Protein AF-A0A087SSX8-F1 (afdb_monomer)

Foldseek 3Di:
DDLLVVLLVLLLVLCCVQVCVPPVDPVVNVVSVVVSVVCSVVVHDSVVSNVNSVVSVVVVVVVVVCVVVVNPPDPLVVVLVVVQVVQVVVVHDDPPVSPD

Me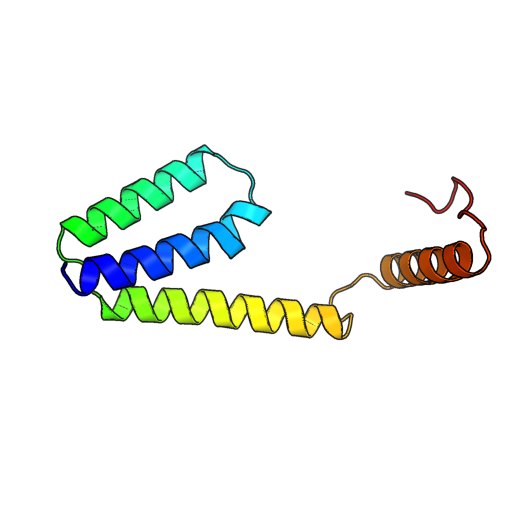an predicted aligned error: 10.78 Å

Sequence (100 aa):
MSEAVRAYRSLLRAVKTHVSSSTGNPAFQQYISTTLKQRARAGGDPELARDYAFLLNSITEHKDLLLSYNIGIDPEQRQKDQYKKAASRVGLSLPEQFSG

pLDDT: mean 81.7, std 9.58, range [54.44, 94.12]

Secondary structure (DSSP, 8-state):
--HHHHHHHHHHHHHIIIIIHHH--HHHHHHHHHHHHHHHHTT--HHHHHHHHHHHHHHHHHHHHHHHTTTTS-HHHHHHHHHHHHHHHTT----GGG--

Radius of gyration: 20.14 Å; Cα contacts (8 Å, |Δi|>4): 62; chains: 1; bounding box: 45×28×53 Å

Solvent-accessible surface area (backbone atoms only — not comparable to full-atom values): 5600 Å² total; per-residue (Å²): 132,60,68,26,48,53,22,36,49,51,25,52,48,45,45,49,65,65,51,44,67,72,63,71,49,67,67,58,53,51,50,54,55,50,52,46,52,50,38,31,71,72,66,40,65,34,63,62,28,40,52,54,27,50,51,54,49,50,54,47,54,51,50,54,51,36,48,73,72,47,52,90,56,56,69,67,58,54,50,46,53,50,50,50,57,53,28,56,75,72,77,43,78,79,59,76,93,66,71,119

Structure (mmCIF, N/CA/C/O backbone):
data_AF-A0A087SSX8-F1
#
_entry.id   AF-A0A087SSX8-F1
#
loop_
_atom_site.group_PDB
_atom_site.id
_atom_site.type_symbol
_atom_site.label_atom_id
_atom_site.label_alt_id
_atom_site.label_comp_id
_atom_site.label_asym_id
_atom_site.label_entity_id
_atom_site.label_seq_id
_atom_site.pdbx_PDB_ins_code
_atom_site.Cartn_x
_atom_site.Cartn_y
_atom_site.Cartn_z
_atom_site.occupancy
_atom_site.B_iso_or_equiv
_atom_site.auth_seq_id
_atom_site.auth_comp_id
_atom_site.auth_asym_id
_atom_site.auth_atom_id
_atom_site.pdbx_PDB_model_num
ATOM 1 N N . MET A 1 1 ? 2.825 -3.034 -25.207 1.00 54.44 1 MET A N 1
ATOM 2 C CA . MET A 1 1 ? 2.979 -2.452 -23.852 1.00 54.44 1 MET A CA 1
ATOM 3 C C . MET A 1 1 ? 4.005 -3.297 -23.120 1.00 54.44 1 MET A C 1
ATOM 5 O O . MET A 1 1 ? 3.767 -4.494 -23.036 1.00 54.44 1 MET A O 1
ATOM 9 N N . SER A 1 2 ? 5.148 -2.737 -22.710 1.00 75.75 2 SER A N 1
ATOM 10 C CA .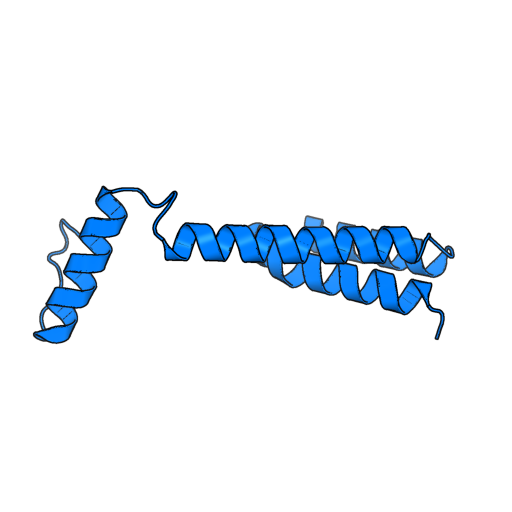 SER A 1 2 ? 6.249 -3.545 -22.164 1.00 75.75 2 SER A CA 1
ATOM 11 C C . SER A 1 2 ? 5.851 -4.244 -20.862 1.00 75.75 2 SER A C 1
ATOM 13 O O . SER A 1 2 ? 5.029 -3.741 -20.088 1.00 75.75 2 SER A O 1
ATOM 15 N N . GLU A 1 3 ? 6.430 -5.418 -20.635 1.00 81.06 3 GLU A N 1
ATOM 16 C CA . GLU A 1 3 ? 6.212 -6.228 -19.437 1.00 81.06 3 GLU A CA 1
ATOM 17 C C . GLU A 1 3 ? 6.555 -5.458 -18.151 1.00 81.06 3 GLU A C 1
ATOM 19 O O . GLU A 1 3 ? 5.757 -5.441 -17.211 1.00 81.06 3 GLU A O 1
ATOM 24 N N . ALA A 1 4 ? 7.648 -4.688 -18.176 1.00 80.06 4 ALA A N 1
ATOM 25 C CA . ALA A 1 4 ? 8.041 -3.766 -17.111 1.00 80.06 4 ALA A CA 1
ATOM 26 C C . ALA A 1 4 ? 6.931 -2.771 -16.750 1.00 80.06 4 ALA A C 1
ATOM 28 O O . ALA A 1 4 ? 6.574 -2.623 -15.583 1.00 80.06 4 ALA A O 1
ATOM 29 N N . VAL A 1 5 ? 6.285 -2.138 -17.733 1.00 84.25 5 VAL A N 1
ATOM 30 C CA . VAL A 1 5 ? 5.203 -1.180 -17.452 1.00 84.25 5 VAL A CA 1
ATOM 31 C C . VAL A 1 5 ? 4.012 -1.853 -16.761 1.00 84.25 5 VAL A C 1
ATOM 33 O O . VAL A 1 5 ? 3.359 -1.219 -15.931 1.00 84.25 5 VAL A O 1
ATOM 36 N N . ARG A 1 6 ? 3.719 -3.126 -17.060 1.00 87.88 6 ARG A N 1
ATOM 37 C CA . ARG A 1 6 ? 2.660 -3.879 -16.367 1.00 87.88 6 ARG A CA 1
ATOM 38 C C . ARG A 1 6 ? 3.053 -4.206 -14.925 1.00 87.88 6 ARG A C 1
ATOM 40 O O . ARG A 1 6 ? 2.245 -3.972 -14.028 1.00 87.88 6 ARG A O 1
ATOM 47 N N . ALA A 1 7 ? 4.282 -4.670 -14.700 1.00 88.38 7 ALA A N 1
ATOM 48 C CA . ALA A 1 7 ? 4.789 -4.997 -13.368 1.00 88.38 7 ALA A CA 1
ATOM 49 C C . ALA A 1 7 ? 4.795 -3.770 -12.438 1.00 88.38 7 ALA A C 1
ATOM 51 O O . ALA A 1 7 ? 4.174 -3.785 -11.375 1.00 88.38 7 ALA A O 1
ATOM 52 N N . TYR A 1 8 ? 5.364 -2.650 -12.890 1.00 89.69 8 TYR A N 1
ATOM 53 C CA . TYR A 1 8 ? 5.391 -1.403 -12.117 1.00 89.69 8 TYR A CA 1
ATOM 54 C C . TYR A 1 8 ? 3.998 -0.802 -11.876 1.00 89.69 8 TYR A C 1
ATOM 56 O O . TYR A 1 8 ? 3.775 -0.153 -10.854 1.00 89.69 8 TYR A O 1
ATOM 64 N N . ARG A 1 9 ? 3.034 -1.017 -12.783 1.00 88.75 9 ARG A N 1
ATOM 65 C CA . ARG A 1 9 ? 1.630 -0.638 -12.542 1.00 88.75 9 ARG A CA 1
ATOM 66 C C . ARG A 1 9 ? 0.996 -1.467 -11.430 1.00 88.75 9 ARG A C 1
ATOM 68 O O . ARG A 1 9 ? 0.274 -0.893 -10.619 1.00 88.75 9 ARG A O 1
ATOM 75 N N . SER A 1 10 ? 1.260 -2.774 -11.399 1.00 89.06 10 SER A N 1
ATOM 76 C CA . SER A 1 10 ? 0.793 -3.655 -10.322 1.00 89.06 10 SER A CA 1
ATOM 77 C C . SER A 1 10 ? 1.345 -3.196 -8.973 1.00 89.06 10 SER A C 1
ATOM 79 O O . SER A 1 10 ? 0.580 -2.955 -8.040 1.00 89.06 10 SER A O 1
ATOM 81 N N . LEU A 1 11 ? 2.653 -2.930 -8.915 1.00 90.31 11 LEU A N 1
ATOM 82 C CA . LEU A 1 11 ? 3.312 -2.394 -7.727 1.00 90.31 11 LEU A CA 1
ATOM 83 C C . LEU A 1 11 ? 2.710 -1.053 -7.285 1.00 90.31 11 LEU A C 1
ATOM 85 O O . LEU A 1 11 ? 2.364 -0.879 -6.120 1.00 90.31 11 LEU A O 1
ATOM 89 N N . LEU A 1 12 ? 2.517 -0.109 -8.213 1.00 90.44 12 LEU A N 1
ATOM 90 C CA . LEU A 1 12 ? 1.917 1.188 -7.891 1.00 90.44 12 LEU A CA 1
ATOM 91 C C . LEU A 1 12 ? 0.496 1.041 -7.328 1.00 90.44 12 LEU A C 1
ATOM 93 O O . LEU A 1 12 ? 0.108 1.808 -6.447 1.00 90.44 12 LEU A O 1
ATOM 97 N N . ARG A 1 13 ? -0.282 0.075 -7.829 1.00 89.88 13 ARG A N 1
ATOM 98 C CA . ARG A 1 13 ? -1.614 -0.231 -7.297 1.00 89.88 13 ARG A CA 1
ATOM 99 C C . ARG A 1 13 ? -1.518 -0.751 -5.864 1.00 89.88 13 ARG A C 1
ATOM 101 O O . ARG A 1 13 ? -2.174 -0.175 -5.004 1.00 89.88 13 ARG A O 1
ATOM 108 N N . ALA A 1 14 ? -0.669 -1.744 -5.602 1.00 88.75 14 ALA A N 1
ATOM 109 C CA . ALA A 1 14 ? -0.464 -2.292 -4.259 1.00 88.75 14 ALA A CA 1
ATOM 110 C C . ALA A 1 14 ? -0.036 -1.203 -3.255 1.00 88.75 14 ALA A C 1
ATOM 112 O O . ALA A 1 14 ? -0.630 -1.059 -2.188 1.00 88.75 14 ALA A O 1
ATOM 113 N N . VAL A 1 15 ? 0.916 -0.340 -3.628 1.00 87.88 15 VAL A N 1
ATOM 114 C CA . VAL A 1 15 ? 1.372 0.760 -2.759 1.00 87.88 15 VAL A CA 1
ATOM 115 C C . VAL A 1 15 ? 0.262 1.784 -2.492 1.00 87.88 15 VAL A C 1
ATOM 117 O O . VAL A 1 15 ? 0.111 2.266 -1.366 1.00 87.88 15 VAL A O 1
ATOM 120 N N . LYS A 1 16 ? -0.549 2.117 -3.503 1.00 85.19 16 LYS A N 1
ATOM 121 C CA . LYS A 1 16 ? -1.702 3.007 -3.309 1.00 85.19 16 LYS A CA 1
ATOM 122 C C . LYS A 1 16 ? -2.748 2.399 -2.380 1.00 85.19 16 LYS A C 1
ATOM 124 O O . LYS A 1 16 ? -3.269 3.104 -1.522 1.00 85.19 16 LYS A O 1
ATOM 129 N N . THR A 1 17 ? -3.033 1.112 -2.533 1.00 84.88 17 THR A N 1
ATOM 130 C CA . THR A 1 17 ? -4.052 0.425 -1.739 1.00 84.88 17 THR A CA 1
ATOM 131 C C . THR A 1 17 ? -3.625 0.238 -0.283 1.00 84.88 17 THR A C 1
ATOM 133 O O . THR A 1 17 ? -4.441 0.471 0.605 1.00 84.88 17 THR A O 1
ATOM 136 N N . HIS A 1 18 ? -2.364 -0.119 -0.021 1.00 82.12 18 HIS A N 1
ATOM 137 C CA . HIS A 1 18 ? -1.937 -0.574 1.312 1.00 82.12 18 HIS A CA 1
ATOM 138 C C . HIS A 1 18 ? -1.1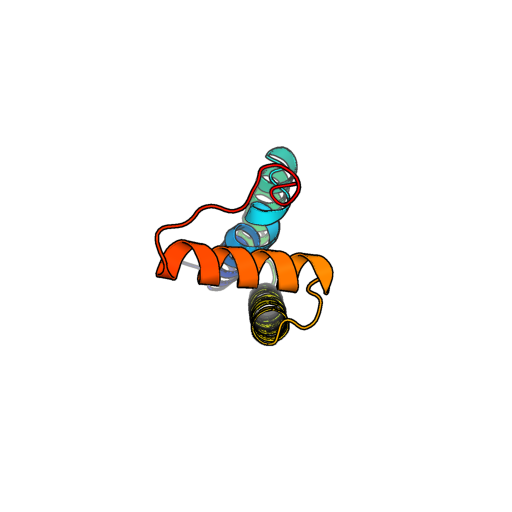06 0.448 2.105 1.00 82.12 18 HIS A C 1
ATOM 140 O O . HIS A 1 18 ? -1.191 0.507 3.331 1.00 82.12 18 HIS A O 1
ATOM 146 N N . VAL A 1 19 ? -0.317 1.287 1.428 1.00 75.38 19 VAL A N 1
ATOM 147 C CA . VAL A 1 19 ? 0.596 2.245 2.090 1.00 75.38 19 VAL A CA 1
ATOM 148 C C . VAL A 1 19 ? 0.026 3.660 2.078 1.00 75.38 19 VAL A C 1
ATOM 150 O O . VAL A 1 19 ? 0.162 4.420 3.033 1.00 75.38 19 VAL A O 1
ATOM 153 N N . SER A 1 20 ? -0.623 4.040 0.980 1.00 66.06 20 SER A N 1
ATOM 154 C CA . SER A 1 20 ? -1.103 5.413 0.789 1.00 66.06 20 SER A CA 1
ATOM 155 C C . SER A 1 20 ? -2.430 5.685 1.501 1.00 66.06 20 SER A C 1
ATOM 157 O O . SER A 1 20 ? -2.682 6.823 1.892 1.00 66.06 20 SER A O 1
ATOM 159 N N . SER A 1 21 ? -3.246 4.644 1.697 1.00 63.66 21 SER A N 1
ATOM 160 C CA . SER A 1 21 ? -4.469 4.679 2.508 1.00 63.66 21 SER A CA 1
ATOM 161 C C . SER A 1 21 ? -4.181 4.889 3.997 1.00 63.66 21 SER A C 1
ATOM 163 O O . SER A 1 21 ? -4.994 5.495 4.686 1.00 63.66 21 SER A O 1
ATOM 165 N N . SER A 1 22 ? -3.019 4.438 4.484 1.00 60.47 22 SER A N 1
ATOM 166 C CA . SER A 1 22 ? -2.625 4.533 5.895 1.00 60.47 22 SER A CA 1
ATOM 167 C C . SER A 1 22 ? -1.806 5.783 6.227 1.00 60.47 22 SER A C 1
ATOM 169 O O . SER A 1 22 ? -1.924 6.305 7.330 1.00 60.47 22 SER A O 1
ATOM 171 N N . THR A 1 23 ? -0.996 6.294 5.293 1.00 65.00 23 THR A N 1
ATOM 172 C CA . THR A 1 23 ? -0.142 7.476 5.534 1.00 65.00 23 THR A CA 1
ATOM 173 C C . THR A 1 23 ? -0.822 8.814 5.259 1.00 65.00 23 THR A C 1
ATOM 175 O O . THR A 1 23 ? -0.403 9.818 5.827 1.00 65.00 23 THR A O 1
ATOM 178 N N . GLY A 1 24 ? -1.811 8.878 4.358 1.00 66.62 24 GLY A N 1
ATOM 179 C CA . GLY A 1 24 ? -2.539 10.114 4.028 1.00 66.62 24 GLY A CA 1
ATOM 180 C C . GLY A 1 24 ? -1.690 11.270 3.463 1.00 66.62 24 GLY A C 1
ATOM 181 O O . GLY A 1 24 ? -2.227 12.341 3.200 1.00 66.62 24 GLY A O 1
ATOM 182 N N . ASN A 1 25 ? -0.379 11.083 3.260 1.00 82.06 25 ASN A N 1
ATOM 183 C CA . ASN A 1 25 ? 0.545 12.148 2.875 1.00 82.06 25 ASN A CA 1
ATOM 184 C C . ASN A 1 25 ? 0.599 12.313 1.338 1.00 82.06 25 ASN A C 1
ATOM 186 O O . ASN A 1 25 ? 1.146 11.444 0.645 1.00 82.06 25 ASN A O 1
ATOM 190 N N . PRO A 1 26 ? 0.094 13.430 0.781 1.00 82.00 26 PRO A N 1
ATOM 191 C CA . PRO A 1 26 ? 0.035 13.637 -0.665 1.00 82.00 26 PRO A CA 1
ATOM 192 C C . PRO A 1 26 ? 1.422 13.761 -1.313 1.00 82.00 26 PRO A C 1
ATOM 194 O O . PRO A 1 26 ? 1.606 13.306 -2.444 1.00 82.00 26 PRO A O 1
ATOM 197 N N . ALA A 1 27 ? 2.418 14.306 -0.604 1.00 86.00 27 ALA A N 1
ATOM 198 C CA . ALA A 1 27 ? 3.780 14.449 -1.121 1.00 86.00 27 ALA A CA 1
ATOM 199 C C . ALA A 1 27 ? 4.451 13.081 -1.311 1.00 86.00 27 ALA A C 1
ATOM 201 O O . ALA A 1 27 ? 5.082 12.827 -2.338 1.00 86.00 27 ALA A O 1
ATOM 202 N N . PHE A 1 28 ? 4.243 12.161 -0.365 1.00 84.94 28 PHE A N 1
ATOM 203 C CA . PHE A 1 28 ? 4.735 10.787 -0.474 1.00 84.94 28 PHE A CA 1
ATOM 204 C C . PHE A 1 28 ? 4.091 10.044 -1.653 1.00 84.94 28 PHE A C 1
ATOM 206 O O . PHE A 1 28 ? 4.787 9.413 -2.452 1.00 84.94 28 PHE A O 1
ATOM 213 N N . GLN A 1 29 ? 2.769 10.165 -1.816 1.00 82.94 29 GLN A N 1
ATOM 214 C CA . GLN A 1 29 ? 2.054 9.545 -2.936 1.00 82.94 29 GLN A CA 1
ATOM 215 C C . GLN A 1 29 ? 2.556 10.058 -4.292 1.00 82.94 29 GLN A C 1
ATOM 217 O O . GLN A 1 29 ? 2.765 9.271 -5.223 1.00 82.94 29 GLN A O 1
ATOM 222 N N . GLN A 1 30 ? 2.771 11.371 -4.407 1.00 87.00 30 GLN A N 1
ATOM 223 C CA . GLN A 1 30 ? 3.333 11.979 -5.610 1.00 87.00 30 GLN A CA 1
ATOM 224 C C . GLN A 1 30 ? 4.753 11.478 -5.870 1.00 87.00 30 GLN A C 1
ATOM 226 O O . GLN A 1 30 ? 5.020 11.014 -6.983 1.00 87.00 30 GLN A O 1
ATOM 231 N N . TYR A 1 31 ? 5.619 11.484 -4.854 1.00 89.75 31 TYR A N 1
ATOM 232 C CA . TYR A 1 31 ? 6.993 10.995 -4.949 1.00 89.75 31 TYR A CA 1
ATOM 233 C C . TYR A 1 31 ? 7.045 9.550 -5.459 1.00 89.75 31 TYR A C 1
ATOM 235 O O . TYR A 1 31 ? 7.617 9.291 -6.516 1.00 89.75 31 TYR A O 1
ATOM 243 N N . ILE A 1 32 ? 6.358 8.617 -4.791 1.00 89.06 32 ILE A N 1
ATOM 244 C CA . ILE A 1 32 ? 6.335 7.203 -5.190 1.00 89.06 32 ILE A CA 1
ATOM 245 C C . ILE A 1 32 ? 5.780 7.029 -6.603 1.00 89.06 32 ILE A C 1
ATOM 247 O O . ILE A 1 32 ? 6.346 6.291 -7.413 1.00 89.06 32 ILE A O 1
ATOM 251 N N . SER A 1 33 ? 4.684 7.719 -6.933 1.00 88.12 33 SER A N 1
ATOM 252 C CA . SER A 1 33 ? 4.086 7.600 -8.263 1.00 88.12 33 SER A CA 1
ATOM 253 C C . SER A 1 33 ? 5.023 8.084 -9.370 1.00 88.12 33 SER A C 1
ATOM 255 O O . SER A 1 33 ? 5.041 7.493 -10.450 1.00 88.12 33 SER A O 1
ATOM 257 N N . THR A 1 34 ? 5.813 9.124 -9.101 1.00 90.56 34 THR A N 1
ATOM 258 C CA . THR A 1 34 ? 6.775 9.693 -10.049 1.00 90.56 34 THR A CA 1
ATOM 259 C C . THR A 1 34 ? 7.971 8.761 -10.204 1.00 90.56 34 THR A C 1
ATOM 261 O O . THR A 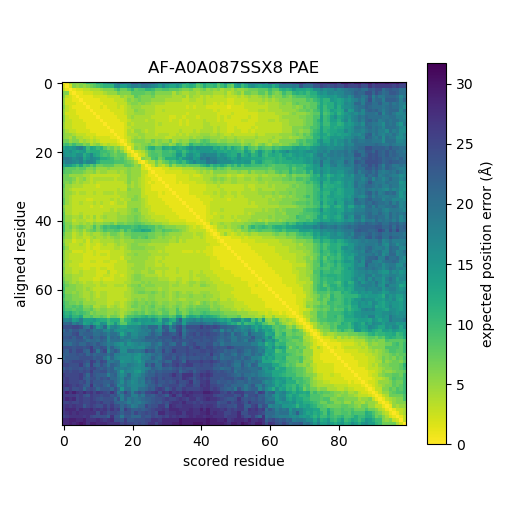1 34 ? 8.297 8.375 -11.327 1.00 90.56 34 THR A O 1
ATOM 264 N N . THR A 1 35 ? 8.540 8.297 -9.090 1.00 90.38 35 THR A N 1
ATOM 265 C CA . THR A 1 35 ? 9.688 7.383 -9.062 1.00 90.38 35 THR A CA 1
ATOM 266 C C . THR A 1 35 ? 9.389 6.061 -9.770 1.00 90.38 35 THR A C 1
ATOM 268 O O . THR A 1 35 ? 10.160 5.628 -10.628 1.00 90.38 35 THR A O 1
ATOM 271 N N . LEU A 1 36 ? 8.241 5.431 -9.492 1.00 88.81 36 LEU A N 1
ATOM 272 C CA . LEU A 1 36 ? 7.869 4.159 -10.125 1.00 88.81 36 LEU A CA 1
ATOM 273 C C . LEU A 1 36 ? 7.572 4.318 -11.621 1.00 88.81 36 LEU A C 1
ATOM 275 O O . LEU A 1 36 ? 7.957 3.465 -12.421 1.00 88.81 36 LEU A O 1
ATOM 279 N N . LYS A 1 37 ? 6.939 5.425 -12.034 1.00 89.12 37 LYS A N 1
ATOM 280 C CA . LYS A 1 37 ? 6.735 5.727 -13.462 1.00 89.12 37 LYS A CA 1
ATOM 281 C C . LYS A 1 37 ? 8.060 5.969 -14.183 1.00 89.12 37 LYS A C 1
ATOM 283 O O . LYS A 1 37 ? 8.213 5.518 -15.316 1.00 89.12 37 LYS A O 1
ATOM 288 N N . GLN A 1 38 ? 9.006 6.665 -13.552 1.00 90.94 38 GLN A N 1
ATOM 289 C CA . GLN A 1 38 ? 10.332 6.906 -14.118 1.00 90.94 38 GLN A CA 1
ATOM 290 C C . GLN A 1 38 ? 11.109 5.595 -14.276 1.00 90.94 38 GLN A C 1
ATOM 292 O O . GLN A 1 38 ? 11.633 5.335 -15.356 1.00 90.94 38 GLN A O 1
ATOM 297 N N . ARG A 1 39 ? 11.104 4.726 -13.257 1.00 87.75 39 ARG A N 1
ATOM 298 C CA . ARG A 1 39 ? 11.728 3.393 -13.320 1.00 87.75 39 ARG A CA 1
ATOM 299 C C . ARG A 1 39 ? 11.113 2.508 -14.404 1.00 87.75 39 ARG A C 1
ATOM 301 O O . ARG A 1 39 ? 11.849 1.890 -15.164 1.00 87.75 39 ARG A O 1
ATOM 308 N N . ALA A 1 40 ? 9.789 2.524 -14.551 1.00 86.44 40 ALA A N 1
ATOM 309 C CA . ALA A 1 40 ? 9.107 1.794 -15.620 1.00 86.44 40 ALA A CA 1
ATOM 310 C C . ALA A 1 40 ? 9.497 2.285 -17.028 1.00 86.44 40 ALA A C 1
ATOM 312 O O . ALA A 1 40 ? 9.596 1.483 -17.954 1.00 86.44 40 ALA A O 1
ATOM 313 N N . ARG A 1 41 ? 9.712 3.599 -17.200 1.00 85.81 41 ARG A N 1
ATOM 314 C CA . ARG A 1 41 ? 10.170 4.199 -18.468 1.00 85.81 41 ARG A CA 1
ATOM 315 C C . ARG A 1 41 ? 11.644 3.922 -18.753 1.00 85.81 41 ARG A C 1
ATOM 317 O O . ARG A 1 41 ? 12.002 3.772 -19.912 1.00 85.81 41 ARG A O 1
ATOM 324 N N . ALA A 1 42 ? 12.466 3.828 -17.712 1.00 87.69 42 ALA A N 1
ATOM 325 C CA . ALA A 1 42 ? 13.888 3.514 -17.808 1.00 87.69 42 ALA A CA 1
ATOM 326 C C . ALA A 1 42 ? 14.178 2.024 -18.078 1.00 87.69 42 ALA A C 1
ATOM 328 O O . ALA A 1 42 ? 15.337 1.630 -18.073 1.00 87.69 42 ALA A O 1
ATOM 329 N N . GLY A 1 43 ? 13.149 1.190 -18.284 1.00 83.38 43 GLY A N 1
ATOM 330 C CA . GLY A 1 43 ? 13.332 -0.250 -18.481 1.00 83.38 43 GLY A CA 1
ATOM 331 C C . GLY A 1 43 ? 13.765 -0.978 -17.210 1.00 83.38 43 GLY A C 1
ATOM 332 O O . GLY A 1 43 ? 14.507 -1.948 -17.292 1.00 83.38 43 GLY A O 1
ATOM 333 N N . GLY A 1 44 ? 13.333 -0.493 -16.040 1.00 82.56 44 GLY A N 1
ATOM 334 C CA . GLY A 1 44 ? 13.605 -1.148 -14.764 1.00 82.56 44 GLY A CA 1
ATOM 335 C C . GLY A 1 44 ? 13.137 -2.603 -14.736 1.00 82.56 44 GLY A C 1
ATOM 336 O O . GLY A 1 44 ? 12.244 -2.996 -15.492 1.00 82.56 44 GLY A O 1
ATOM 337 N N . ASP A 1 45 ? 13.738 -3.372 -13.835 1.00 89.88 45 ASP A N 1
ATOM 338 C CA . ASP A 1 45 ? 13.536 -4.811 -13.726 1.00 89.88 45 ASP A CA 1
ATOM 339 C C . ASP A 1 45 ? 12.055 -5.171 -13.447 1.00 89.88 45 ASP A C 1
ATOM 341 O O . ASP A 1 45 ? 11.508 -4.794 -12.398 1.00 89.88 45 ASP A O 1
ATOM 345 N N . PRO A 1 46 ? 11.369 -5.854 -14.387 1.00 88.12 46 PRO A N 1
ATOM 346 C CA . PRO A 1 46 ? 9.989 -6.287 -14.208 1.00 88.12 46 PRO A CA 1
ATOM 347 C C . PRO A 1 46 ? 9.822 -7.336 -13.105 1.00 88.12 46 PRO A C 1
ATOM 349 O O . PRO A 1 46 ? 8.753 -7.368 -12.492 1.00 88.12 46 PRO A O 1
ATOM 352 N N . GLU A 1 47 ? 10.820 -8.188 -12.865 1.00 91.31 47 GLU 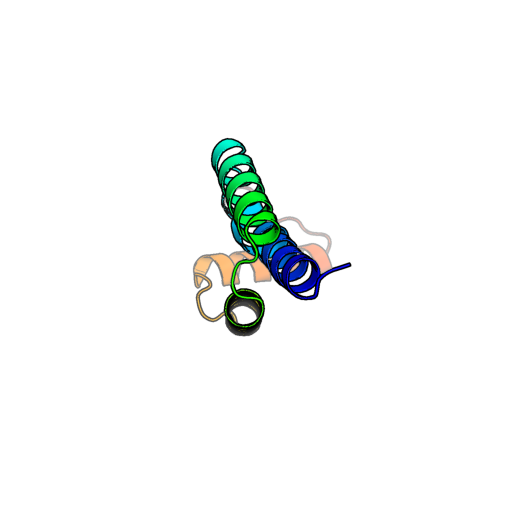A N 1
ATOM 353 C CA . GLU A 1 47 ? 10.746 -9.262 -11.868 1.00 91.31 47 GLU A CA 1
ATOM 354 C C . GLU A 1 47 ? 10.772 -8.665 -10.470 1.00 91.31 47 GLU A C 1
ATOM 356 O O . GLU A 1 47 ? 9.831 -8.853 -9.703 1.00 91.31 47 GLU A O 1
ATOM 361 N N . LEU A 1 48 ? 11.735 -7.781 -10.212 1.00 91.25 48 LEU A N 1
ATOM 362 C CA . LEU A 1 48 ? 11.815 -7.045 -8.956 1.00 91.25 48 LEU A CA 1
ATOM 363 C C . LEU A 1 48 ? 10.506 -6.301 -8.633 1.00 91.25 48 LEU A C 1
ATOM 365 O O . LEU A 1 48 ? 10.030 -6.298 -7.497 1.00 91.25 48 LEU A O 1
ATOM 369 N N . ALA A 1 49 ? 9.884 -5.673 -9.636 1.00 90.69 49 ALA A N 1
ATOM 370 C CA . ALA A 1 49 ? 8.607 -4.988 -9.449 1.00 90.69 49 ALA A CA 1
ATOM 371 C C . ALA A 1 49 ? 7.448 -5.952 -9.130 1.00 90.69 49 ALA A C 1
ATOM 373 O O . ALA A 1 49 ? 6.540 -5.576 -8.382 1.00 90.69 49 ALA A O 1
ATOM 374 N N . ARG A 1 50 ? 7.460 -7.173 -9.680 1.00 91.81 50 ARG A N 1
ATOM 375 C CA . ARG A 1 50 ? 6.487 -8.224 -9.342 1.00 91.81 50 ARG A CA 1
ATOM 376 C C . ARG A 1 50 ? 6.703 -8.741 -7.929 1.00 91.81 50 ARG A C 1
ATOM 378 O O . ARG A 1 50 ? 5.726 -8.816 -7.190 1.00 91.81 50 ARG A O 1
ATOM 385 N N . ASP A 1 51 ? 7.945 -9.005 -7.545 1.00 94.12 51 ASP A N 1
ATOM 386 C CA . ASP A 1 51 ? 8.292 -9.526 -6.222 1.00 94.12 51 ASP A CA 1
ATOM 387 C C . ASP A 1 51 ? 7.887 -8.551 -5.118 1.00 94.12 51 ASP A C 1
ATOM 389 O O . ASP A 1 51 ? 7.241 -8.939 -4.145 1.00 94.12 51 ASP A O 1
ATOM 393 N N . TYR A 1 52 ? 8.153 -7.254 -5.301 1.00 92.56 52 TYR A N 1
ATOM 394 C CA . TYR A 1 52 ? 7.688 -6.243 -4.351 1.00 92.56 52 TYR A CA 1
ATOM 395 C C . TYR A 1 52 ? 6.164 -6.127 -4.302 1.00 92.56 52 TYR A C 1
ATOM 397 O O . TYR A 1 52 ? 5.604 -5.907 -3.226 1.00 92.56 52 TYR A O 1
ATOM 405 N N . ALA A 1 53 ? 5.476 -6.261 -5.441 1.00 92.00 53 ALA A N 1
ATOM 406 C CA . ALA A 1 53 ? 4.017 -6.224 -5.462 1.00 92.00 53 ALA A CA 1
ATOM 407 C C . ALA A 1 53 ? 3.428 -7.439 -4.730 1.00 92.00 53 ALA A C 1
ATOM 409 O O . ALA A 1 53 ? 2.491 -7.284 -3.949 1.00 92.00 53 ALA A O 1
ATOM 410 N N . PHE A 1 54 ? 4.008 -8.623 -4.943 1.00 93.19 54 PHE A N 1
ATOM 411 C CA . PHE A 1 54 ? 3.649 -9.848 -4.238 1.00 93.19 54 PHE A CA 1
ATOM 412 C C . PHE A 1 54 ? 3.879 -9.702 -2.731 1.00 93.19 54 PHE A C 1
ATOM 414 O O . PHE A 1 54 ? 2.951 -9.907 -1.958 1.00 93.19 54 PHE A O 1
ATOM 421 N N . LEU A 1 55 ? 5.063 -9.243 -2.314 1.00 93.62 55 LEU A N 1
ATOM 422 C CA . LEU A 1 55 ? 5.399 -9.032 -0.906 1.00 93.62 55 LEU A CA 1
ATOM 423 C C . LEU A 1 55 ? 4.413 -8.088 -0.202 1.00 93.62 55 LEU A C 1
ATOM 425 O O . LEU A 1 55 ? 3.946 -8.391 0.893 1.00 93.62 55 LEU A O 1
ATOM 429 N N . LEU A 1 56 ? 4.080 -6.952 -0.825 1.00 90.88 56 LEU A N 1
ATOM 430 C CA . LEU A 1 56 ? 3.138 -5.979 -0.260 1.00 90.88 56 LEU A CA 1
ATOM 431 C C . LEU A 1 56 ? 1.739 -6.566 -0.061 1.00 90.88 56 LEU A C 1
ATOM 433 O O . LEU A 1 56 ? 1.112 -6.317 0.972 1.00 90.88 56 LEU A O 1
ATOM 437 N N . ASN A 1 57 ? 1.265 -7.341 -1.036 1.00 91.12 57 ASN A N 1
ATOM 438 C CA . ASN A 1 57 ? -0.029 -8.004 -0.941 1.00 91.12 57 ASN A CA 1
ATOM 439 C C . ASN A 1 57 ? -0.005 -9.051 0.179 1.00 91.12 57 ASN A C 1
ATOM 441 O O . ASN A 1 57 ? -0.839 -8.980 1.076 1.00 91.12 57 ASN A O 1
ATOM 445 N N . SER A 1 58 ? 1.004 -9.926 0.209 1.00 92.31 58 SER A N 1
ATOM 446 C CA . SER A 1 58 ? 1.131 -10.978 1.225 1.00 92.31 58 SER A CA 1
ATOM 447 C C . SER A 1 58 ? 1.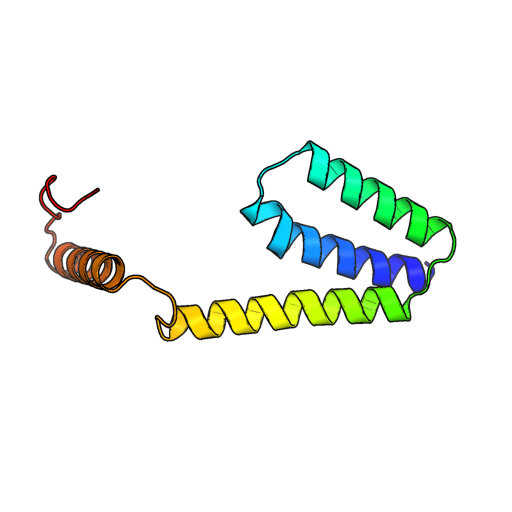232 -10.416 2.645 1.00 92.31 58 SER A C 1
ATOM 449 O O . SER A 1 58 ? 0.561 -10.899 3.552 1.00 92.31 58 SER A O 1
ATOM 451 N N . ILE A 1 59 ? 2.022 -9.355 2.864 1.00 91.81 59 ILE A N 1
ATOM 452 C CA . ILE A 1 59 ? 2.113 -8.697 4.181 1.00 91.81 59 ILE A CA 1
ATOM 453 C C . ILE A 1 59 ? 0.753 -8.141 4.604 1.00 91.81 59 ILE A C 1
ATOM 455 O O . ILE A 1 59 ? 0.378 -8.258 5.771 1.00 91.81 59 ILE A O 1
ATOM 459 N N . THR A 1 60 ? 0.016 -7.532 3.674 1.00 87.69 60 THR A N 1
ATOM 460 C CA . THR A 1 60 ? -1.303 -6.974 3.985 1.00 87.69 60 THR A CA 1
ATOM 461 C C . THR A 1 60 ? -2.296 -8.086 4.306 1.00 87.69 60 THR A C 1
ATOM 463 O O . THR A 1 60 ? -2.960 -8.012 5.332 1.00 87.69 60 THR A O 1
ATOM 466 N N . GLU A 1 61 ? -2.339 -9.150 3.507 1.00 88.69 61 GLU A N 1
ATOM 467 C CA . GLU A 1 61 ? -3.195 -10.311 3.767 1.00 88.69 61 GLU A CA 1
ATOM 468 C C . GLU A 1 61 ? -2.881 -10.954 5.125 1.00 88.69 61 GLU A C 1
ATOM 470 O O . GLU A 1 61 ? -3.793 -11.247 5.897 1.00 88.69 61 GLU A O 1
ATOM 475 N N . HIS A 1 62 ? -1.600 -11.110 5.476 1.00 88.88 62 HIS A N 1
ATOM 476 C CA . HIS A 1 62 ? -1.203 -11.604 6.795 1.00 88.88 62 HIS A CA 1
ATOM 477 C C . HIS A 1 62 ? -1.604 -10.653 7.923 1.00 88.88 62 HIS A C 1
ATOM 479 O O . HIS A 1 62 ? -2.061 -11.107 8.971 1.00 88.88 62 HIS A O 1
ATOM 485 N 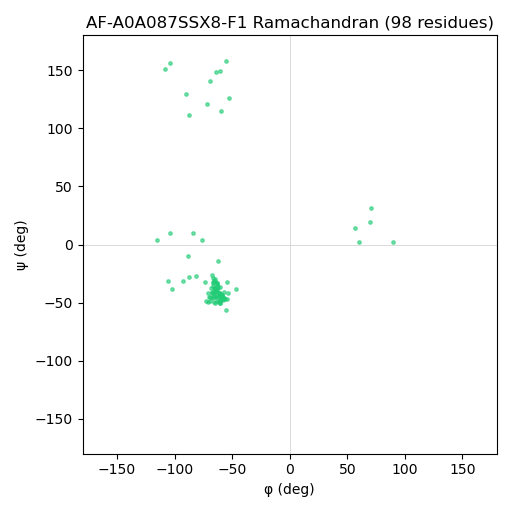N . LYS A 1 63 ? -1.466 -9.340 7.723 1.00 86.00 63 LYS A N 1
ATOM 486 C CA . LYS A 1 63 ? -1.915 -8.340 8.694 1.00 86.00 63 LYS A CA 1
ATOM 487 C C . LYS A 1 63 ? -3.426 -8.429 8.914 1.00 86.00 63 LYS A C 1
ATOM 489 O O . LYS A 1 63 ? -3.861 -8.477 10.062 1.00 86.00 63 LYS A O 1
ATOM 494 N N . ASP A 1 64 ? -4.207 -8.481 7.842 1.00 85.25 64 ASP A N 1
ATOM 495 C CA . ASP A 1 64 ? -5.667 -8.577 7.908 1.00 85.25 64 ASP A CA 1
ATOM 496 C C . ASP A 1 64 ? -6.098 -9.888 8.578 1.00 85.25 64 ASP A C 1
ATOM 498 O O . ASP A 1 64 ? -7.003 -9.893 9.415 1.00 85.25 64 ASP A O 1
ATOM 502 N N . LEU A 1 65 ? -5.388 -10.986 8.301 1.00 86.81 65 LEU A N 1
ATOM 503 C CA . LEU A 1 65 ? -5.594 -12.266 8.970 1.00 86.81 65 LEU A CA 1
ATOM 504 C C . LEU A 1 65 ? -5.330 -12.166 10.478 1.00 86.81 65 LEU A C 1
ATOM 506 O O . LEU A 1 65 ? -6.182 -12.573 11.265 1.00 86.81 65 LEU A O 1
ATOM 510 N N . LEU A 1 66 ? -4.199 -11.597 10.904 1.00 85.12 66 LEU A N 1
ATOM 511 C CA . LEU A 1 66 ? -3.882 -11.422 12.327 1.00 85.12 66 LEU A CA 1
ATOM 512 C C . LEU A 1 66 ? -4.943 -10.572 13.037 1.00 85.12 66 LEU A C 1
ATOM 514 O O . LEU A 1 66 ? -5.438 -10.965 14.096 1.00 85.12 66 LEU A O 1
ATOM 518 N N . LEU A 1 67 ? -5.363 -9.468 12.413 1.00 78.19 67 LEU A N 1
ATOM 519 C CA . LEU A 1 67 ? -6.433 -8.616 12.931 1.00 78.19 67 LEU A CA 1
ATOM 520 C C . LEU A 1 67 ? -7.778 -9.351 13.009 1.00 78.19 67 LEU A C 1
ATOM 522 O O . LEU A 1 67 ? -8.525 -9.135 13.960 1.00 78.19 67 LEU A O 1
ATOM 526 N N . SER A 1 68 ? -8.072 -10.265 12.077 1.00 77.31 68 SER A N 1
ATOM 527 C CA . SER A 1 68 ? -9.298 -11.081 12.105 1.00 77.31 68 SER A CA 1
ATOM 528 C C . SER A 1 68 ? -9.360 -12.030 13.309 1.00 77.31 68 SER A C 1
ATOM 530 O O . SER A 1 68 ? -10.434 -12.255 13.866 1.00 77.31 68 SER A O 1
ATOM 532 N N . TYR A 1 69 ? -8.205 -12.508 13.787 1.00 79.81 69 TYR A N 1
ATOM 533 C CA . TYR A 1 69 ? -8.088 -13.274 15.034 1.00 79.81 69 TYR A CA 1
ATOM 534 C C . TYR A 1 69 ? -7.996 -12.377 16.274 1.00 79.81 69 TYR A C 1
ATOM 536 O O . TYR A 1 69 ? -7.703 -12.845 17.376 1.00 79.81 69 TYR A O 1
ATOM 544 N N . ASN A 1 70 ? -8.237 -11.074 16.109 1.00 71.81 70 ASN A N 1
ATOM 545 C CA . ASN A 1 70 ? -8.002 -10.032 17.098 1.00 71.81 70 ASN A CA 1
ATOM 546 C C . ASN A 1 70 ? -6.549 -9.979 17.602 1.00 71.81 70 ASN A C 1
ATOM 548 O O . ASN A 1 70 ? -6.283 -9.337 18.614 1.00 71.81 70 ASN A O 1
ATOM 552 N N . ILE A 1 71 ? -5.588 -10.631 16.944 1.00 69.19 71 ILE A N 1
ATOM 553 C CA . ILE A 1 71 ? -4.183 -10.605 17.351 1.00 69.19 71 ILE A CA 1
ATOM 554 C C . ILE A 1 71 ? -3.638 -9.209 17.030 1.00 69.19 71 ILE A C 1
ATOM 556 O O . ILE A 1 71 ? -3.690 -8.756 15.890 1.00 69.19 71 ILE A O 1
ATOM 560 N N . GLY A 1 72 ? -3.148 -8.509 18.056 1.00 64.31 72 GLY A N 1
ATOM 561 C CA . GLY A 1 72 ? -2.690 -7.120 17.937 1.00 64.31 72 GLY A CA 1
ATOM 562 C C . GLY A 1 72 ? -3.763 -6.050 18.179 1.00 64.31 72 GLY A C 1
ATOM 563 O O . GLY A 1 72 ? -3.444 -4.870 18.085 1.00 64.31 72 GLY A O 1
ATOM 564 N N . ILE A 1 73 ? -5.004 -6.428 18.525 1.00 67.0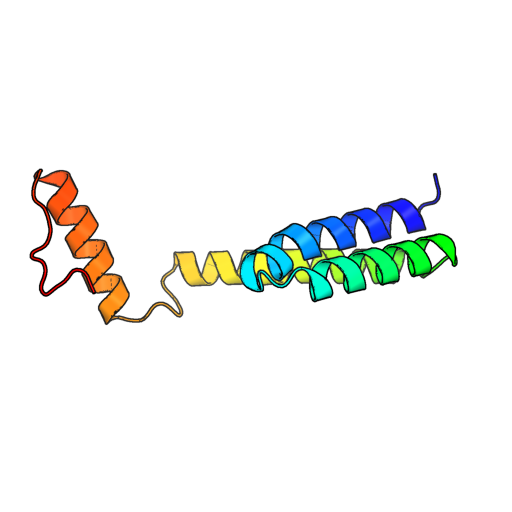0 73 ILE A N 1
ATOM 565 C CA . ILE A 1 73 ? -6.022 -5.486 19.026 1.00 67.00 73 ILE A CA 1
ATOM 566 C C . ILE A 1 73 ? -5.918 -5.397 20.551 1.00 67.00 73 ILE A C 1
ATOM 568 O O . ILE A 1 73 ? -5.934 -6.438 21.224 1.00 67.00 73 ILE A O 1
ATOM 572 N N . ASP A 1 74 ? -5.856 -4.168 21.067 1.00 72.19 74 ASP A N 1
ATOM 573 C CA . ASP A 1 74 ? -5.896 -3.844 22.497 1.00 72.19 74 ASP A CA 1
ATOM 574 C C . ASP A 1 74 ? -7.123 -4.503 23.168 1.00 72.19 74 ASP A C 1
ATOM 576 O O . ASP A 1 74 ? -8.246 -4.331 22.674 1.00 72.19 74 ASP A O 1
ATOM 580 N N . PRO A 1 75 ? -6.946 -5.285 24.252 1.00 66.75 75 PRO A N 1
ATOM 581 C CA . PRO A 1 75 ? -8.046 -5.877 25.011 1.00 66.75 75 PRO A CA 1
ATOM 582 C C . PRO A 1 75 ? -9.183 -4.902 25.351 1.00 66.75 75 PRO A C 1
ATOM 584 O O . PRO A 1 75 ? -10.349 -5.294 25.263 1.00 66.75 75 PRO A O 1
ATOM 587 N N . GLU A 1 76 ? -8.879 -3.642 25.674 1.00 72.38 76 GLU A N 1
ATOM 588 C CA . GLU A 1 76 ? -9.900 -2.635 25.993 1.00 72.38 76 GLU A CA 1
ATOM 589 C C . GLU A 1 76 ? -10.742 -2.273 24.766 1.00 72.38 76 GLU A C 1
ATOM 591 O O . GLU A 1 76 ? -11.975 -2.208 24.832 1.00 72.38 76 GLU A O 1
ATOM 596 N N . GLN A 1 77 ? -10.092 -2.120 23.611 1.00 73.81 77 GLN A N 1
ATOM 597 C CA . GLN A 1 77 ? -10.769 -1.849 22.346 1.00 73.81 77 GLN A CA 1
ATOM 598 C C . GLN A 1 77 ? -11.660 -3.028 21.931 1.00 73.81 77 GLN A C 1
ATOM 600 O O . GLN A 1 77 ? -12.794 -2.824 21.492 1.00 73.81 77 GLN A O 1
ATOM 605 N N . ARG A 1 78 ? -11.201 -4.272 22.157 1.00 70.31 78 ARG A N 1
ATOM 606 C CA . ARG A 1 78 ? -12.024 -5.476 21.932 1.00 70.31 78 ARG A CA 1
ATOM 607 C C . ARG A 1 78 ? -13.295 -5.453 22.773 1.00 70.31 78 ARG A C 1
ATOM 609 O O . ARG A 1 78 ? -14.363 -5.806 22.270 1.00 70.31 78 ARG A O 1
ATOM 616 N N . GLN A 1 79 ? -13.189 -5.064 24.042 1.00 74.69 79 GLN A N 1
ATOM 617 C CA . GLN A 1 79 ? -14.332 -5.009 24.949 1.00 74.69 79 GLN A CA 1
ATOM 618 C C . GLN A 1 79 ? -15.331 -3.936 24.506 1.00 74.69 79 GLN A C 1
ATOM 620 O O . GLN A 1 79 ? -16.524 -4.218 24.391 1.00 74.69 79 GLN A O 1
ATOM 625 N N . LYS A 1 80 ? -14.844 -2.739 24.153 1.00 79.06 80 LYS A N 1
ATOM 626 C CA . LYS A 1 80 ? -15.675 -1.652 23.613 1.00 79.06 80 LYS A CA 1
ATOM 627 C C . LYS A 1 80 ? -16.427 -2.070 22.349 1.00 79.06 80 LYS A C 1
ATOM 629 O O . LYS A 1 80 ? -17.634 -1.844 22.260 1.00 79.06 80 LYS A O 1
ATOM 634 N N . ASP A 1 81 ? -15.762 -2.723 21.398 1.00 79.19 81 ASP A N 1
ATOM 635 C CA . ASP A 1 81 ? -16.397 -3.180 20.156 1.00 79.19 81 ASP A CA 1
ATOM 636 C C . ASP A 1 81 ? -17.459 -4.262 20.401 1.00 79.19 81 ASP A C 1
ATOM 638 O O . ASP A 1 81 ? -18.514 -4.264 19.756 1.00 79.19 81 ASP A O 1
ATOM 642 N N . GLN A 1 82 ? -17.220 -5.166 21.356 1.00 76.81 82 GLN A N 1
ATOM 643 C CA . GLN A 1 82 ? -18.220 -6.149 21.775 1.00 76.81 82 GLN A CA 1
ATOM 644 C C . GLN A 1 82 ? -19.429 -5.481 22.431 1.00 76.81 82 GLN A C 1
ATOM 646 O O . GLN A 1 82 ? -20.561 -5.803 22.063 1.00 76.81 82 GLN A O 1
ATOM 651 N N . TYR A 1 83 ? -19.220 -4.513 23.328 1.00 81.00 83 TYR A N 1
ATOM 652 C CA . TYR A 1 83 ? -20.317 -3.763 23.937 1.00 81.00 83 TYR A CA 1
ATOM 653 C C . TYR A 1 83 ? -21.110 -2.963 22.897 1.00 81.00 83 TYR A C 1
ATOM 655 O O . TYR A 1 83 ? -22.338 -2.966 22.953 1.00 81.00 83 TYR A O 1
ATOM 663 N N . LYS A 1 84 ? -20.453 -2.362 21.890 1.00 82.12 84 LYS A N 1
ATOM 664 C CA . LYS A 1 84 ? -21.135 -1.665 20.780 1.00 82.12 84 LYS A CA 1
ATOM 665 C C . LYS A 1 84 ? -22.026 -2.614 19.985 1.00 82.12 84 LYS A C 1
ATOM 667 O O . LYS A 1 84 ? -23.175 -2.279 19.703 1.00 82.12 84 LYS A O 1
ATOM 672 N N . LYS A 1 85 ? -21.526 -3.810 19.658 1.00 81.75 85 LYS A N 1
ATOM 673 C CA . LYS A 1 85 ? -22.301 -4.847 18.954 1.00 81.75 85 LYS A CA 1
ATOM 674 C C . LYS A 1 85 ? -23.445 -5.408 19.799 1.00 81.75 85 LYS A C 1
ATOM 676 O O . LYS A 1 85 ? -24.487 -5.750 19.249 1.00 81.75 85 LYS A O 1
ATOM 681 N N . ALA A 1 86 ? -23.253 -5.546 21.109 1.00 81.50 86 ALA A N 1
ATOM 682 C CA . ALA A 1 86 ? -24.297 -6.014 22.013 1.00 81.50 86 ALA A CA 1
ATOM 683 C C . ALA A 1 86 ? -25.411 -4.969 22.149 1.00 81.50 86 ALA A C 1
ATOM 685 O O . ALA A 1 86 ? -26.575 -5.306 21.959 1.00 81.50 86 ALA A O 1
ATOM 686 N N . ALA A 1 87 ? -25.048 -3.706 22.388 1.00 83.25 87 ALA A N 1
ATOM 687 C CA . ALA A 1 87 ? -25.985 -2.598 22.529 1.00 83.25 87 ALA A CA 1
ATOM 688 C C . ALA A 1 87 ? -26.822 -2.393 21.253 1.00 83.25 87 ALA A C 1
ATOM 690 O O . ALA A 1 87 ? -28.048 -2.336 21.330 1.00 83.25 87 ALA A O 1
ATOM 691 N N . SER A 1 88 ? -26.199 -2.416 20.067 1.00 82.06 88 SER A N 1
ATOM 692 C CA . SER A 1 88 ? -26.925 -2.244 18.799 1.00 82.06 88 SER A CA 1
ATOM 693 C C . SER A 1 88 ? -27.945 -3.352 18.521 1.00 82.06 88 SER A C 1
ATOM 695 O O . SER A 1 88 ? -29.007 -3.081 17.965 1.00 82.06 88 SER A O 1
ATOM 697 N N . ARG A 1 89 ? -27.672 -4.590 18.952 1.00 82.50 89 ARG A N 1
ATOM 698 C CA . ARG A 1 89 ? -28.610 -5.720 18.821 1.00 82.50 89 ARG A CA 1
ATOM 699 C C . ARG A 1 89 ? -29.859 -5.573 19.683 1.00 82.50 89 ARG A C 1
ATOM 701 O O . ARG A 1 89 ? -30.887 -6.142 19.335 1.00 82.50 89 ARG A O 1
ATOM 708 N N . VAL A 1 90 ? -29.770 -4.831 20.783 1.00 88.44 90 VAL A N 1
ATOM 709 C CA . VAL A 1 90 ? -30.893 -4.581 21.699 1.00 88.44 90 VAL A CA 1
ATOM 710 C C . VAL A 1 90 ? -31.476 -3.171 21.547 1.00 88.44 90 VAL A C 1
ATOM 712 O O . VAL A 1 90 ? -32.291 -2.759 22.364 1.00 88.44 90 VAL A O 1
ATOM 715 N N . GLY A 1 91 ? -31.077 -2.427 20.507 1.00 82.88 91 GLY A N 1
ATOM 716 C CA . GLY A 1 91 ? -31.553 -1.061 20.258 1.00 82.88 91 GLY A CA 1
ATOM 717 C C . GLY A 1 91 ? -31.048 -0.023 21.266 1.00 82.88 91 GLY A C 1
ATOM 718 O O . GLY A 1 91 ? -31.637 1.046 21.386 1.00 82.88 91 GLY A O 1
ATOM 719 N N . LEU A 1 92 ? -29.973 -0.330 21.995 1.00 82.50 92 LEU A N 1
ATOM 720 C CA . LEU A 1 92 ? -29.356 0.553 22.981 1.00 82.50 92 LEU A CA 1
ATOM 721 C C . LEU A 1 92 ? -28.061 1.169 22.435 1.00 82.50 92 LEU A C 1
ATOM 723 O O . LEU A 1 92 ? -27.393 0.613 21.562 1.00 82.50 92 LEU A O 1
ATOM 727 N N . SER A 1 93 ? -27.679 2.318 22.987 1.00 77.12 93 SER A N 1
ATOM 728 C CA . SER A 1 93 ? -26.391 2.973 22.741 1.00 77.12 93 SER A CA 1
ATOM 729 C C . SER A 1 93 ? -25.485 2.865 23.967 1.00 77.12 93 SER A C 1
ATOM 731 O O . SER A 1 93 ? -25.960 2.815 25.102 1.00 77.12 93 SER A O 1
ATOM 733 N N . LEU A 1 94 ? -24.166 2.850 23.753 1.00 74.25 94 LEU A N 1
ATOM 734 C CA . LEU A 1 94 ? -23.208 2.926 24.858 1.00 74.25 94 LEU A CA 1
ATOM 735 C C . LEU A 1 94 ? -23.237 4.319 25.517 1.00 74.25 94 LEU A C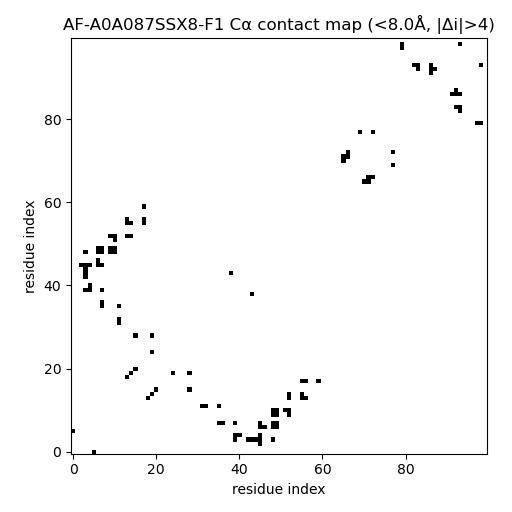 1
ATOM 737 O O . LEU A 1 94 ? -23.325 5.311 24.793 1.00 74.25 94 LEU A O 1
ATOM 741 N N . PRO A 1 95 ? -23.132 4.405 26.857 1.00 76.38 95 PRO A N 1
ATOM 742 C CA . PRO A 1 95 ? -22.997 5.676 27.571 1.00 76.38 95 PRO A CA 1
ATOM 743 C C . PRO A 1 95 ? -21.734 6.451 27.162 1.00 76.38 95 PRO A C 1
ATOM 745 O O . PRO A 1 95 ? -20.704 5.831 26.891 1.00 76.38 95 PRO A O 1
ATOM 748 N N . GLU A 1 96 ? -21.784 7.791 27.206 1.00 69.62 96 GLU A N 1
ATOM 749 C CA . GLU A 1 96 ? -20.701 8.669 26.715 1.00 69.62 96 GLU A CA 1
ATOM 750 C C . GLU A 1 96 ? -19.318 8.378 27.329 1.00 69.62 96 GLU A C 1
ATOM 752 O O . GLU A 1 96 ? -18.287 8.470 26.661 1.00 69.62 96 GLU A O 1
ATOM 757 N N . GLN A 1 97 ? -19.299 7.936 28.586 1.00 65.94 97 GLN A N 1
ATOM 758 C CA . GLN A 1 97 ? -18.092 7.539 29.321 1.00 65.94 97 GLN A CA 1
ATOM 759 C C . GLN A 1 97 ? -17.333 6.342 28.705 1.00 65.94 97 GLN A C 1
ATOM 761 O O . GLN A 1 97 ? -16.184 6.102 29.061 1.00 65.94 97 GLN A O 1
ATOM 766 N N . PHE A 1 98 ? -17.946 5.598 27.775 1.00 59.12 98 PHE A N 1
ATOM 767 C CA . PHE A 1 98 ? -17.345 4.440 27.098 1.00 59.12 98 PHE A CA 1
ATOM 768 C C . PHE A 1 98 ? -17.147 4.638 25.584 1.00 59.12 98 PHE A C 1
ATOM 770 O O . PHE A 1 98 ? -16.731 3.705 24.894 1.00 59.12 98 PHE A O 1
ATOM 777 N N . SER A 1 99 ? -17.454 5.825 25.049 1.00 57.41 99 SER A N 1
ATOM 778 C CA . SER A 1 99 ? -17.336 6.129 23.610 1.00 57.41 99 SER A CA 1
ATOM 779 C C . SER A 1 99 ? -15.973 6.656 23.156 1.00 57.41 99 SER A C 1
ATOM 781 O O . SER A 1 99 ? -15.771 6.737 21.944 1.00 57.41 99 SER A O 1
ATOM 783 N N . GLY A 1 100 ? -15.077 6.997 24.090 1.00 54.94 100 GLY A N 1
ATOM 784 C CA . GLY A 1 100 ? -13.716 7.481 23.813 1.00 54.94 100 GLY A CA 1
ATOM 785 C C . GLY A 1 100 ? -12.770 6.401 23.320 1.00 54.94 100 GLY A C 1
ATOM 786 O O . GLY A 1 100 ? -12.896 5.253 23.803 1.00 54.94 100 GLY A O 1
#

Organism: Auxenochlorella protothecoides (NCBI:txid3075)